Protein AF-A0A5C8MIM1-F1 (afdb_monomer_lite)

Secondary structure (DSSP, 8-state):
-HHHHHHHHHHHHTSTT-------PPPPPPHHHHHHHHHHHHHSHHHHHHHHHHHHSHHHHHHHHT-HHHHHHHHHHHHHSHHHHHHHHHHHHSHHHHHHHHHHHHHHHHHHHHHHTTSHHHHHHHHHHHTSHHHHHHHHHHHHSHHHHHHHHHHHHHHH-

Foldseek 3Di:
DPPVVVVVVVVVVVVVPPDDPDPPPDDDDDPVVVVVVVVVCCVDPNNVVVVVVVCVDPVSVVVVVPPVVVVVVVCVCCCPDPNVVVVCVVQCVPPVSVVVVCVVCVVVVVVVVVVLCVPPVSVVVVVVVCPDPVNVVVVVVVCVDPVNVVVVVVVVVVVVD

Structure (mmCIF, N/CA/C/O backbone):
data_AF-A0A5C8MIM1-F1
#
_entry.id   AF-A0A5C8MIM1-F1
#
loop_
_atom_site.group_PDB
_atom_site.id
_atom_site.type_symbol
_atom_site.label_atom_id
_atom_site.label_alt_id
_atom_site.label_comp_id
_atom_site.label_asym_id
_atom_site.label_entity_id
_atom_site.label_seq_id
_atom_site.pdbx_PDB_ins_code
_atom_site.Cartn_x
_atom_site.Cartn_y
_atom_site.Cartn_z
_atom_site.occupancy
_atom_site.B_iso_or_equiv
_atom_site.auth_seq_id
_atom_site.auth_comp_id
_atom_site.auth_asym_id
_atom_site.auth_atom_id
_atom_site.pdbx_PDB_model_num
ATOM 1 N N . MET A 1 1 ? 52.886 37.876 -107.883 1.00 52.50 1 MET A N 1
ATOM 2 C CA . MET A 1 1 ? 51.860 37.083 -107.160 1.00 52.50 1 MET A CA 1
ATOM 3 C C . MET A 1 1 ? 52.418 35.912 -106.320 1.00 52.50 1 MET A C 1
ATOM 5 O O . MET A 1 1 ? 51.636 35.094 -105.870 1.00 52.50 1 MET A O 1
ATOM 9 N N . LYS A 1 2 ? 53.732 35.824 -106.021 1.00 56.72 2 LYS A N 1
ATOM 10 C CA . LYS A 1 2 ? 54.312 34.703 -105.235 1.00 56.72 2 LYS A CA 1
ATOM 11 C C . LYS A 1 2 ? 54.454 34.949 -103.718 1.00 56.72 2 LYS A C 1
ATOM 13 O O . LYS A 1 2 ? 54.601 33.994 -102.973 1.00 56.72 2 LYS A O 1
ATOM 18 N N . LYS A 1 3 ? 54.373 36.201 -103.239 1.00 57.22 3 LYS A N 1
ATOM 19 C CA . LYS A 1 3 ? 54.540 36.540 -101.805 1.00 57.22 3 LYS A CA 1
ATOM 20 C C . LYS A 1 3 ? 53.241 36.465 -100.981 1.00 57.22 3 LYS A C 1
ATOM 22 O O . LYS A 1 3 ? 53.300 36.212 -99.789 1.00 57.22 3 LYS A O 1
ATOM 27 N N . SER A 1 4 ? 52.077 36.622 -101.618 1.00 59.25 4 SER A N 1
ATOM 28 C CA . SER A 1 4 ? 50.765 36.543 -100.949 1.00 59.25 4 SER A CA 1
ATOM 29 C C . SER A 1 4 ? 50.282 35.094 -100.763 1.00 59.25 4 SER A C 1
ATOM 31 O O . SER A 1 4 ? 49.694 34.775 -99.736 1.00 59.25 4 SER A O 1
ATOM 33 N N . ALA A 1 5 ? 50.644 34.187 -101.680 1.00 61.12 5 ALA A N 1
ATOM 34 C CA . ALA A 1 5 ? 50.374 32.753 -101.538 1.00 61.12 5 ALA A CA 1
ATOM 35 C C . ALA A 1 5 ? 51.181 32.101 -100.396 1.00 61.12 5 ALA A C 1
ATOM 37 O O . ALA A 1 5 ? 50.678 31.208 -99.724 1.00 61.12 5 ALA A O 1
ATOM 38 N N . LEU A 1 6 ? 52.404 32.583 -100.130 1.00 60.50 6 LEU A N 1
ATOM 39 C CA . LEU A 1 6 ? 53.249 32.080 -99.039 1.00 60.50 6 LEU A CA 1
ATOM 40 C C . LEU A 1 6 ? 52.704 32.472 -97.650 1.00 60.50 6 LEU A C 1
ATOM 42 O O . LEU A 1 6 ? 52.805 31.701 -96.702 1.00 60.50 6 LEU A O 1
ATOM 46 N N . LEU A 1 7 ? 52.085 33.654 -97.547 1.00 60.72 7 LEU A N 1
ATOM 47 C CA . LEU A 1 7 ? 51.479 34.171 -96.314 1.00 60.72 7 LEU A CA 1
ATOM 48 C C . LEU A 1 7 ? 50.172 33.438 -95.959 1.00 60.72 7 LEU A C 1
ATOM 50 O O . LEU A 1 7 ? 49.920 33.163 -94.788 1.00 60.72 7 LEU A O 1
ATOM 54 N N . LEU A 1 8 ? 49.389 33.040 -96.968 1.00 61.69 8 LEU A N 1
ATOM 55 C CA . LEU A 1 8 ? 48.196 32.203 -96.788 1.00 61.69 8 LEU A CA 1
ATOM 56 C C . LEU A 1 8 ? 48.538 30.758 -96.389 1.00 61.69 8 LEU A C 1
ATOM 58 O O . LEU A 1 8 ? 47.827 30.166 -95.581 1.00 61.69 8 LEU A O 1
ATOM 62 N N . LEU A 1 9 ? 49.651 30.206 -96.885 1.00 62.72 9 LEU A N 1
ATOM 63 C CA . LEU A 1 9 ? 50.093 28.851 -96.532 1.00 62.72 9 LEU A CA 1
ATOM 64 C C . LEU A 1 9 ? 50.660 28.772 -95.101 1.00 62.72 9 LEU A C 1
ATOM 66 O O . LEU A 1 9 ? 50.442 27.786 -94.403 1.00 62.72 9 LEU A O 1
ATOM 70 N N . PHE A 1 10 ? 51.325 29.836 -94.633 1.00 64.75 10 PHE A N 1
ATOM 71 C CA . PHE A 1 10 ? 51.826 29.937 -93.256 1.00 64.75 10 PHE A CA 1
ATOM 72 C C . PHE A 1 10 ? 50.690 30.111 -92.229 1.00 64.75 10 PHE A C 1
ATOM 74 O O . PHE A 1 10 ? 50.758 29.567 -91.129 1.00 64.75 10 PHE A O 1
ATOM 81 N N . SER A 1 11 ? 49.597 30.784 -92.613 1.00 60.38 11 SER A N 1
ATOM 82 C CA . SER A 1 11 ? 48.388 30.905 -91.784 1.00 60.38 11 SER A CA 1
ATOM 83 C C . SER A 1 11 ? 47.649 29.576 -91.595 1.00 60.38 11 SER A C 1
ATOM 85 O O . SER A 1 11 ? 46.961 29.418 -90.592 1.00 60.38 11 SER A O 1
ATOM 87 N N . TYR A 1 12 ? 47.782 28.624 -92.525 1.00 60.97 12 TYR A N 1
ATOM 88 C CA . TYR A 1 12 ? 47.143 27.307 -92.424 1.00 60.97 12 TYR A CA 1
ATOM 89 C C . TYR A 1 12 ? 47.907 26.361 -91.480 1.00 60.97 12 TYR A C 1
ATOM 91 O O . TYR A 1 12 ? 47.311 25.500 -90.838 1.00 60.97 12 TYR A O 1
ATOM 99 N N . PHE A 1 13 ? 49.222 26.560 -91.328 1.00 60.72 13 PHE A N 1
ATOM 100 C CA . PHE A 1 13 ? 50.068 25.743 -90.450 1.00 60.72 13 PHE A CA 1
ATOM 101 C C . PHE A 1 13 ? 49.899 26.085 -88.957 1.00 60.72 13 PHE A C 1
ATOM 103 O O . PHE A 1 13 ? 50.127 25.240 -88.098 1.00 60.72 13 PHE A O 1
ATOM 110 N N . LEU A 1 14 ? 49.438 27.300 -88.634 1.00 59.91 14 LEU A N 1
ATOM 111 C CA . LEU A 1 14 ? 49.204 27.749 -87.253 1.00 59.91 14 LEU A CA 1
ATOM 112 C C . LEU A 1 14 ? 47.920 27.185 -86.615 1.00 59.91 14 LEU A C 1
ATOM 114 O O . LEU A 1 14 ? 47.791 27.224 -85.395 1.00 59.91 14 LEU A O 1
ATOM 118 N N . ILE A 1 15 ? 46.994 26.630 -87.404 1.00 55.84 15 ILE A N 1
ATOM 119 C CA . ILE A 1 15 ? 45.695 26.122 -86.913 1.00 55.84 15 ILE A CA 1
ATOM 120 C C . ILE A 1 15 ? 45.765 24.628 -86.536 1.00 55.84 15 ILE A C 1
ATOM 122 O O . ILE A 1 15 ? 44.903 24.129 -85.820 1.00 55.84 15 ILE A O 1
ATOM 126 N N . LEU A 1 16 ? 46.809 23.906 -86.962 1.00 52.34 16 LEU A N 1
ATOM 127 C CA . LEU A 1 16 ? 46.961 22.463 -86.713 1.00 52.34 16 LEU A CA 1
ATOM 128 C C . LEU A 1 16 ? 47.685 22.123 -85.396 1.00 52.34 16 LEU A C 1
ATOM 130 O O . LEU A 1 16 ? 47.750 20.954 -85.028 1.00 52.34 16 LEU A O 1
ATOM 134 N N . SER A 1 17 ? 48.186 23.122 -84.660 1.00 50.75 17 SER A N 1
ATOM 135 C CA . SER A 1 17 ? 48.958 22.921 -83.419 1.00 50.75 17 SER A CA 1
ATOM 136 C C . SER A 1 17 ? 48.177 23.205 -82.129 1.00 50.75 17 SER A C 1
ATOM 138 O O . SER A 1 17 ? 48.774 23.236 -81.055 1.00 50.75 17 SER A O 1
ATOM 140 N N . SER A 1 18 ? 46.854 23.398 -82.188 1.00 40.44 18 SER A N 1
ATOM 141 C CA . SER A 1 18 ? 46.017 23.497 -80.983 1.00 40.44 18 SER A CA 1
ATOM 142 C C . SER A 1 18 ? 45.387 22.142 -80.656 1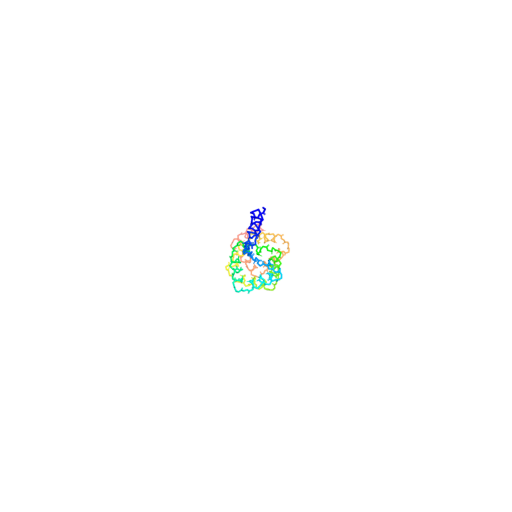.00 40.44 18 SER A C 1
ATOM 144 O O . SER A 1 18 ? 44.198 21.916 -80.846 1.00 40.44 18 SER A O 1
ATOM 146 N N . CYS A 1 19 ? 46.215 21.214 -80.177 1.00 49.84 19 CYS A N 1
ATOM 147 C CA . CYS A 1 19 ? 45.750 20.053 -79.430 1.00 49.84 19 CYS A CA 1
ATOM 148 C C . CYS A 1 19 ? 46.103 20.305 -77.961 1.00 49.84 19 CYS A C 1
ATOM 150 O O . CYS A 1 19 ? 47.191 19.965 -77.502 1.00 49.84 19 CYS A O 1
ATOM 152 N N . ALA A 1 20 ? 45.209 20.976 -77.235 1.00 51.28 20 ALA A N 1
ATOM 153 C CA . ALA A 1 20 ? 45.244 20.931 -75.778 1.00 51.28 20 ALA A CA 1
ATOM 154 C C . ALA A 1 20 ? 44.927 19.486 -75.343 1.00 51.28 20 ALA A C 1
ATOM 156 O O . ALA A 1 20 ? 44.054 18.867 -75.960 1.00 51.28 20 ALA A O 1
ATOM 157 N N . PRO A 1 21 ? 45.579 18.920 -74.313 1.00 47.22 21 PRO A N 1
ATOM 158 C CA . PRO A 1 21 ? 45.086 17.697 -73.701 1.00 47.22 21 PRO A CA 1
ATOM 159 C C . PRO A 1 21 ? 43.691 17.998 -73.145 1.00 47.22 21 PRO A C 1
ATOM 161 O O . PRO A 1 21 ? 43.552 18.739 -72.174 1.00 47.22 21 PRO A O 1
ATOM 164 N N . GLN A 1 22 ? 42.646 17.470 -73.783 1.00 43.84 22 GLN A N 1
ATOM 165 C CA . GLN A 1 22 ? 41.373 17.310 -73.100 1.00 43.84 22 GLN A CA 1
ATOM 166 C C . GLN A 1 22 ? 41.624 16.294 -71.993 1.00 43.84 22 GLN A C 1
ATOM 168 O O . GLN A 1 22 ? 41.862 15.118 -72.272 1.00 43.84 22 GLN A O 1
ATOM 173 N N . GLU A 1 23 ? 41.592 16.748 -70.742 1.00 43.28 23 GLU A N 1
ATOM 174 C CA . GLU A 1 23 ? 41.311 15.850 -69.635 1.00 43.28 23 GLU A CA 1
ATOM 175 C C . GLU A 1 23 ? 39.981 15.170 -69.957 1.00 43.28 23 GLU A C 1
ATOM 177 O O . GLU A 1 23 ? 38.914 15.786 -69.963 1.00 43.28 23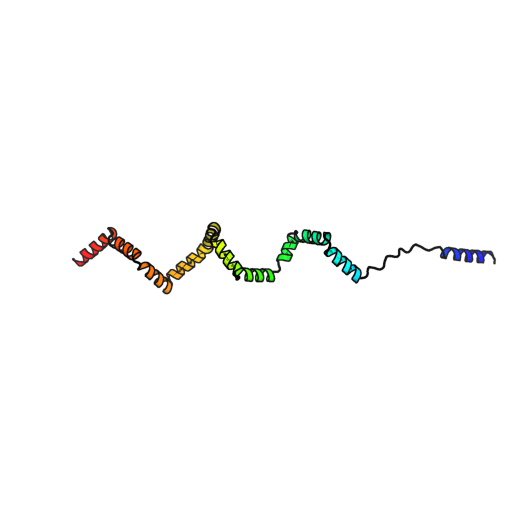 GLU A O 1
ATOM 182 N N . ILE A 1 24 ? 40.067 13.893 -70.320 1.00 45.22 24 ILE A N 1
ATOM 183 C CA . ILE A 1 24 ? 38.917 13.008 -70.375 1.00 45.22 24 ILE A CA 1
ATOM 184 C C . ILE A 1 24 ? 38.504 12.838 -68.917 1.00 45.22 24 ILE A C 1
ATOM 186 O O . ILE A 1 24 ? 38.990 11.946 -68.223 1.00 45.22 24 ILE A O 1
ATOM 190 N N . SER A 1 25 ? 37.644 13.733 -68.432 1.00 45.38 25 SER A N 1
ATOM 191 C CA . SER A 1 25 ? 36.874 13.475 -67.224 1.00 45.38 25 SER A CA 1
ATOM 192 C C . SER A 1 25 ? 36.172 12.133 -67.436 1.00 45.38 25 SER A C 1
ATOM 194 O O . SER A 1 25 ? 35.459 11.988 -68.437 1.00 45.38 25 SER A O 1
ATOM 196 N N . PRO A 1 26 ? 36.385 11.134 -66.560 1.00 58.69 26 PRO A N 1
ATOM 197 C CA . PRO A 1 26 ? 35.659 9.880 -66.652 1.00 58.69 26 PRO A CA 1
ATOM 198 C C . PRO A 1 26 ? 34.156 10.182 -66.704 1.00 58.69 26 PRO A C 1
ATOM 200 O O . PRO A 1 26 ? 33.711 11.104 -66.008 1.00 58.69 26 PRO A O 1
ATOM 203 N N . PRO A 1 27 ? 33.365 9.453 -67.515 1.00 59.47 27 PRO A N 1
ATOM 204 C CA . PRO A 1 27 ? 31.915 9.580 -67.462 1.00 59.47 27 PRO A CA 1
ATOM 205 C C . PRO A 1 27 ? 31.472 9.429 -65.999 1.00 59.47 27 PRO A C 1
ATOM 207 O O . PRO A 1 27 ? 32.040 8.586 -65.292 1.00 59.47 27 PRO A O 1
ATOM 210 N N . PRO A 1 28 ? 30.524 10.256 -65.515 1.00 60.75 28 PRO A N 1
ATOM 211 C CA . PRO A 1 28 ? 30.047 10.136 -64.148 1.00 60.75 28 PRO A CA 1
ATOM 212 C C . PRO A 1 28 ? 29.640 8.678 -63.908 1.00 60.75 28 PRO A C 1
ATOM 214 O O . PRO A 1 28 ? 29.047 8.068 -64.804 1.00 60.75 28 PRO A O 1
ATOM 217 N N . PRO A 1 29 ? 30.030 8.097 -62.762 1.00 65.12 29 PRO A N 1
ATOM 218 C CA . PRO A 1 29 ? 29.855 6.676 -62.520 1.00 65.12 29 PRO A CA 1
ATOM 219 C C . PRO A 1 29 ? 28.397 6.270 -62.741 1.00 65.12 29 PRO A C 1
ATOM 221 O O . PRO A 1 29 ? 27.474 7.001 -62.376 1.00 65.12 29 PRO A O 1
ATOM 224 N N . ASP A 1 30 ? 28.214 5.104 -63.364 1.00 77.38 30 ASP A N 1
ATOM 225 C CA . ASP A 1 30 ? 26.905 4.493 -63.564 1.00 77.38 30 ASP A CA 1
ATOM 226 C C . ASP A 1 30 ? 26.197 4.391 -62.206 1.00 77.38 30 ASP A C 1
ATOM 228 O O . ASP A 1 30 ? 26.784 3.936 -61.217 1.00 77.38 30 ASP A O 1
ATOM 232 N N . TYR A 1 31 ? 24.948 4.845 -62.144 1.00 77.44 31 TYR A N 1
ATOM 233 C CA . TYR A 1 31 ? 24.172 4.942 -60.909 1.00 77.44 31 TYR A CA 1
ATOM 234 C C . TYR A 1 31 ? 24.136 3.605 -60.153 1.00 77.44 31 TYR A C 1
ATOM 236 O O . TYR A 1 31 ? 24.23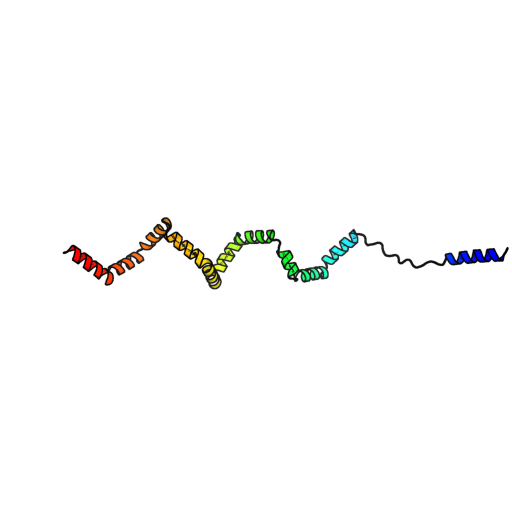4 3.577 -58.923 1.00 77.44 31 TYR A O 1
ATOM 244 N N . ASP A 1 32 ? 24.087 2.488 -60.882 1.00 79.38 32 ASP A N 1
ATOM 245 C CA . ASP A 1 32 ? 24.113 1.143 -60.303 1.00 79.38 32 ASP A CA 1
ATOM 246 C C . ASP A 1 32 ? 25.470 0.778 -59.683 1.00 79.38 32 ASP A C 1
ATOM 248 O O . ASP A 1 32 ? 25.524 0.081 -58.663 1.00 79.38 32 ASP A O 1
ATOM 252 N N . GLN A 1 33 ? 26.572 1.277 -60.246 1.00 81.38 33 GLN A N 1
ATOM 253 C CA . GLN A 1 33 ? 27.909 1.111 -59.676 1.00 81.38 33 GLN A CA 1
ATOM 254 C C . GLN A 1 33 ? 28.089 1.984 -58.433 1.00 81.38 33 GLN A C 1
ATOM 256 O O . GLN A 1 33 ? 28.582 1.494 -57.417 1.00 81.38 33 GLN A O 1
ATOM 261 N N . THR A 1 34 ? 27.616 3.234 -58.458 1.00 83.19 34 THR A N 1
ATOM 262 C CA . THR A 1 34 ? 27.622 4.108 -57.275 1.00 83.19 34 THR A CA 1
ATOM 263 C C . THR A 1 34 ? 26.760 3.531 -56.155 1.00 83.19 34 THR A C 1
ATOM 265 O O . THR A 1 34 ? 27.188 3.508 -55.004 1.00 83.19 34 THR A O 1
ATOM 268 N N . LYS A 1 35 ? 25.580 2.982 -56.468 1.00 86.25 35 LYS A N 1
ATOM 269 C CA . LYS A 1 35 ? 24.710 2.328 -55.482 1.00 86.25 35 LYS A CA 1
ATOM 270 C C . LYS A 1 35 ? 25.387 1.125 -54.827 1.00 86.25 35 LYS A C 1
ATOM 272 O O . LYS A 1 35 ? 25.342 1.004 -53.604 1.00 86.25 35 LYS A O 1
ATOM 277 N N . LYS A 1 36 ? 26.017 0.246 -55.614 1.00 85.44 36 LYS A N 1
ATOM 278 C CA . LYS A 1 36 ? 26.768 -0.903 -55.078 1.00 85.44 36 LYS A CA 1
ATOM 279 C C . LYS A 1 36 ? 27.922 -0.448 -54.194 1.00 85.44 36 LYS A C 1
ATOM 281 O O . LYS A 1 36 ? 28.030 -0.919 -53.069 1.00 85.44 36 LYS A O 1
ATOM 286 N N . MET A 1 37 ? 28.690 0.536 -54.654 1.00 85.88 37 MET A N 1
ATOM 287 C CA . MET A 1 37 ? 29.790 1.116 -53.888 1.00 85.88 37 MET A CA 1
ATOM 288 C C . MET A 1 37 ? 29.315 1.677 -52.541 1.00 85.88 37 MET A C 1
ATOM 290 O O . MET A 1 37 ? 29.916 1.379 -51.516 1.00 85.88 37 MET A O 1
ATOM 294 N N . VAL A 1 38 ? 28.208 2.427 -52.509 1.00 85.56 38 VAL A N 1
ATOM 295 C CA . VAL A 1 38 ? 27.644 2.967 -51.259 1.00 85.56 38 VAL A CA 1
ATOM 296 C C . VAL A 1 38 ? 27.174 1.849 -50.325 1.00 85.56 38 VAL A C 1
ATOM 298 O O . VAL A 1 38 ? 27.454 1.893 -49.131 1.00 85.56 38 VAL A O 1
ATOM 301 N N . VAL A 1 39 ? 26.492 0.824 -50.844 1.00 87.06 39 VAL A N 1
ATOM 302 C CA . VAL A 1 39 ? 26.051 -0.325 -50.032 1.00 87.06 39 VAL A CA 1
ATOM 303 C C . VAL A 1 39 ? 27.240 -1.095 -49.460 1.00 87.06 39 VAL A C 1
ATOM 305 O O . VAL A 1 39 ? 27.186 -1.526 -48.309 1.00 87.06 39 VAL A O 1
ATOM 308 N N . ASP A 1 40 ? 28.306 -1.255 -50.238 1.00 90.25 40 ASP A N 1
ATOM 309 C CA . ASP A 1 40 ? 29.510 -1.951 -49.798 1.00 90.25 40 ASP A CA 1
ATOM 310 C C . ASP A 1 40 ? 30.261 -1.130 -48.742 1.00 90.25 40 ASP A C 1
ATOM 312 O O . ASP A 1 40 ? 30.629 -1.695 -47.714 1.00 90.25 40 ASP A O 1
ATOM 316 N N . ILE A 1 41 ? 30.364 0.199 -48.905 1.00 86.94 41 ILE A N 1
ATOM 317 C CA . ILE A 1 41 ? 30.904 1.129 -47.892 1.00 86.94 41 ILE A CA 1
ATOM 318 C C . ILE A 1 41 ? 30.113 1.046 -46.581 1.00 86.94 41 ILE A C 1
ATOM 320 O O . ILE A 1 41 ? 30.708 0.995 -45.512 1.00 86.94 41 ILE A O 1
ATOM 324 N N . LEU A 1 42 ? 28.779 0.981 -46.627 1.00 85.81 42 LEU A N 1
ATOM 325 C CA . LEU A 1 42 ? 27.966 0.842 -45.409 1.00 85.81 42 LEU A CA 1
ATOM 326 C C . LEU A 1 42 ? 28.171 -0.509 -44.706 1.00 85.81 42 LEU A C 1
ATOM 328 O O . LEU A 1 42 ? 27.969 -0.616 -43.496 1.00 85.81 42 LEU A O 1
ATOM 332 N N . LYS A 1 43 ? 28.558 -1.551 -45.449 1.00 89.00 43 LYS A N 1
ATOM 333 C CA . LYS A 1 43 ? 28.812 -2.894 -44.910 1.00 89.00 43 LYS A CA 1
ATOM 334 C C . LYS A 1 43 ? 30.234 -3.084 -44.388 1.00 89.00 43 LYS A C 1
ATOM 336 O O . LYS A 1 43 ? 30.442 -4.048 -43.642 1.00 89.00 43 LYS A O 1
ATOM 341 N N . THR A 1 44 ? 31.185 -2.226 -44.765 1.00 93.50 44 THR A N 1
ATOM 342 C CA . THR A 1 44 ? 32.553 -2.297 -44.242 1.00 93.50 44 THR A CA 1
ATOM 343 C C . THR A 1 44 ? 32.577 -2.033 -42.740 1.00 93.50 44 THR A C 1
ATOM 345 O O . THR A 1 44 ? 31.651 -1.458 -42.159 1.00 93.50 44 THR A O 1
ATOM 348 N N . ASP A 1 45 ? 33.657 -2.459 -42.093 1.00 89.06 45 ASP A N 1
ATOM 349 C CA . ASP A 1 45 ? 33.845 -2.232 -40.661 1.00 89.06 45 ASP A CA 1
ATOM 350 C C . ASP A 1 45 ? 33.946 -0.736 -40.335 1.00 89.06 45 ASP A C 1
ATOM 352 O O . ASP A 1 45 ? 33.460 -0.298 -39.296 1.00 89.06 45 ASP A O 1
ATOM 356 N N . GLU A 1 46 ? 34.486 0.062 -41.258 1.00 85.69 46 GLU A N 1
ATOM 357 C CA . GLU A 1 46 ? 34.521 1.524 -41.164 1.00 85.69 46 GLU A CA 1
ATOM 358 C C . GLU A 1 46 ? 33.115 2.130 -41.239 1.00 85.69 46 GLU A C 1
ATOM 360 O O . GLU A 1 46 ? 32.772 2.963 -40.402 1.00 85.69 46 GLU A O 1
ATOM 365 N N . GLY A 1 47 ? 32.269 1.671 -42.171 1.00 85.62 47 GLY A N 1
ATOM 366 C CA . GLY A 1 47 ? 30.876 2.113 -42.277 1.00 85.62 47 GLY A CA 1
ATOM 367 C C . GLY A 1 47 ? 30.054 1.768 -41.035 1.00 85.62 47 GLY A C 1
ATOM 368 O O . GLY A 1 47 ? 29.355 2.623 -40.490 1.00 85.62 47 GLY A O 1
ATOM 369 N N . LYS A 1 48 ? 30.197 0.542 -40.518 1.00 89.38 48 LYS A N 1
ATOM 370 C CA . LYS A 1 48 ? 29.556 0.124 -39.259 1.00 89.38 48 LYS A CA 1
ATOM 371 C C . LYS A 1 48 ? 30.047 0.940 -38.068 1.00 89.38 48 LYS A C 1
ATOM 373 O O . LYS A 1 48 ? 29.234 1.343 -37.240 1.00 89.38 48 LYS A O 1
ATOM 378 N N . LYS A 1 49 ? 31.354 1.203 -37.984 1.00 88.19 49 LYS A N 1
ATOM 379 C CA . LYS A 1 49 ? 31.952 1.993 -36.904 1.00 88.19 49 LYS A CA 1
ATOM 380 C C . LYS A 1 49 ? 31.489 3.449 -36.949 1.00 88.19 49 LYS A C 1
ATOM 382 O O . LYS A 1 49 ? 31.112 3.981 -35.913 1.00 88.19 49 LYS A O 1
ATOM 387 N N . ALA A 1 50 ? 31.423 4.055 -38.133 1.00 84.94 50 ALA A N 1
ATOM 388 C CA . ALA A 1 50 ? 30.899 5.407 -38.311 1.00 84.94 50 ALA A CA 1
ATOM 389 C C . ALA A 1 50 ? 29.420 5.506 -37.897 1.00 84.94 50 ALA A C 1
ATOM 391 O O . ALA A 1 50 ? 29.037 6.431 -37.184 1.00 84.94 50 ALA A O 1
ATOM 392 N N . ILE A 1 51 ? 28.590 4.521 -38.267 1.00 83.94 51 ILE A N 1
ATOM 393 C CA . ILE A 1 51 ? 27.197 4.447 -37.799 1.00 83.94 51 ILE A CA 1
ATOM 394 C C . ILE A 1 51 ? 27.150 4.286 -36.278 1.00 83.94 51 ILE A C 1
ATOM 396 O O . ILE A 1 51 ? 26.364 4.962 -35.622 1.00 83.94 51 ILE A O 1
ATOM 400 N N . GLN A 1 52 ? 27.994 3.430 -35.701 1.00 81.31 52 GLN A N 1
ATOM 401 C CA . GLN A 1 52 ? 28.052 3.225 -34.257 1.00 81.31 52 GLN A CA 1
ATOM 402 C C . GLN A 1 52 ? 28.450 4.507 -33.513 1.00 81.31 52 GLN A C 1
ATOM 404 O O . GLN A 1 52 ? 27.825 4.835 -32.509 1.00 81.31 52 GLN A O 1
ATOM 409 N N . GLU A 1 53 ? 29.425 5.264 -34.017 1.00 83.38 53 GLU A N 1
ATOM 410 C CA . GLU A 1 53 ? 29.826 6.567 -33.473 1.00 83.38 53 GLU A CA 1
ATOM 411 C C . GLU A 1 53 ? 28.674 7.579 -33.547 1.00 83.38 53 GLU A C 1
ATOM 413 O O . GLU A 1 53 ? 28.358 8.235 -32.555 1.00 83.38 53 GLU A O 1
ATOM 418 N N . ILE A 1 54 ? 27.948 7.630 -34.665 1.00 82.31 54 ILE A N 1
ATOM 419 C CA . ILE A 1 54 ? 26.759 8.483 -34.811 1.00 82.31 54 ILE A CA 1
ATOM 420 C C . ILE A 1 54 ? 25.633 8.038 -33.860 1.00 82.31 54 ILE A C 1
ATOM 422 O O . ILE A 1 54 ? 24.975 8.874 -33.250 1.00 82.31 54 ILE A O 1
ATOM 426 N N . MET A 1 55 ? 25.438 6.732 -33.657 1.00 74.38 55 MET A N 1
ATOM 427 C CA . MET A 1 55 ? 24.479 6.193 -32.685 1.00 74.38 55 MET A CA 1
ATOM 428 C C . MET A 1 55 ? 24.887 6.450 -31.230 1.00 74.38 55 MET A C 1
ATOM 430 O O . MET A 1 55 ? 24.051 6.316 -30.338 1.00 74.38 55 MET A O 1
ATOM 434 N N . THR A 1 56 ? 26.148 6.800 -30.954 1.00 80.31 56 THR A N 1
ATOM 435 C CA . THR A 1 56 ? 26.551 7.244 -29.612 1.00 80.31 56 THR A CA 1
ATOM 436 C C . THR A 1 56 ? 26.189 8.698 -29.326 1.00 80.31 56 THR A C 1
ATOM 438 O O . THR A 1 56 ? 26.114 9.052 -28.148 1.00 80.31 56 THR A O 1
ATOM 441 N N . ASP A 1 57 ? 25.887 9.498 -30.354 1.00 83.94 57 ASP A N 1
ATOM 442 C CA . ASP A 1 57 ? 25.428 10.879 -30.208 1.00 83.94 57 ASP A CA 1
ATOM 443 C C . ASP A 1 57 ? 24.036 10.926 -29.556 1.00 83.94 57 ASP A C 1
ATOM 445 O O . ASP A 1 57 ? 23.073 10.304 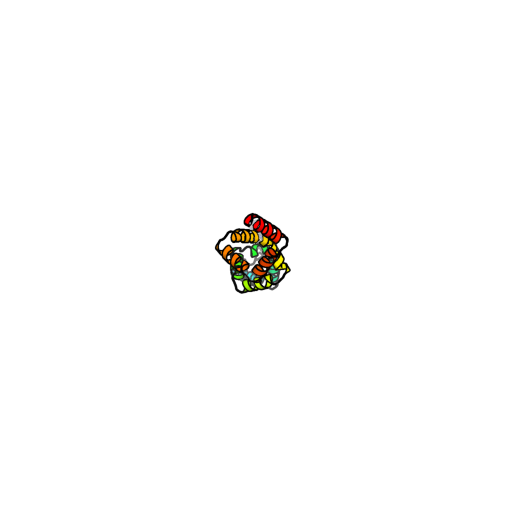-30.013 1.00 83.94 57 ASP A O 1
ATOM 449 N N . GLU A 1 58 ? 23.922 11.686 -28.467 1.00 73.62 58 GLU A N 1
ATOM 450 C CA . GLU A 1 58 ? 22.691 11.814 -27.684 1.00 73.62 58 GLU A CA 1
ATOM 451 C C . GLU A 1 58 ? 21.513 12.375 -28.494 1.00 73.62 58 GLU A C 1
ATOM 453 O O . GLU A 1 58 ? 20.377 11.951 -28.283 1.00 73.62 58 GLU A O 1
ATOM 458 N N . LYS A 1 59 ? 21.750 13.273 -29.460 1.00 74.06 59 LYS A N 1
ATOM 459 C CA . LYS A 1 59 ? 20.680 13.818 -30.314 1.00 74.06 59 LYS A CA 1
ATOM 460 C C . LYS A 1 59 ? 20.135 12.759 -31.264 1.00 74.06 59 LYS A C 1
ATOM 462 O O . LYS A 1 59 ? 18.927 12.705 -31.492 1.00 74.06 59 LYS A O 1
ATOM 467 N N . VAL A 1 60 ? 21.010 11.903 -31.787 1.00 74.00 60 VAL A N 1
ATOM 468 C CA . VAL A 1 60 ? 20.622 10.810 -32.686 1.00 74.00 60 VAL A CA 1
ATOM 469 C C . VAL A 1 60 ? 19.898 9.711 -31.911 1.00 74.00 60 VAL A C 1
ATOM 471 O O . VAL A 1 60 ? 18.844 9.255 -32.354 1.00 74.00 60 VAL A O 1
ATOM 474 N N . LYS A 1 61 ? 20.387 9.338 -30.719 1.00 68.19 61 LYS A N 1
ATOM 475 C CA . LYS A 1 61 ? 19.677 8.404 -29.825 1.00 68.19 61 LYS A CA 1
ATOM 476 C C . LYS A 1 61 ? 18.287 8.908 -29.478 1.00 68.19 61 LYS A C 1
ATOM 478 O O . LYS A 1 61 ? 17.334 8.142 -29.553 1.00 68.19 61 LYS A O 1
ATOM 483 N N . GLN A 1 62 ? 18.164 10.186 -29.123 1.00 66.44 62 GLN A N 1
ATOM 484 C CA . GLN A 1 62 ? 16.870 10.786 -28.823 1.00 66.44 62 GLN A CA 1
ATOM 485 C C . GLN A 1 62 ? 15.936 10.698 -30.030 1.00 66.44 62 GLN A C 1
ATOM 487 O O . GLN A 1 62 ? 14.815 10.243 -29.873 1.00 66.44 62 GLN A O 1
ATOM 492 N N . GLN A 1 63 ? 16.380 11.037 -31.241 1.00 66.75 63 GLN A N 1
ATOM 493 C CA . GLN A 1 63 ? 15.524 10.939 -32.430 1.00 66.75 63 GLN A CA 1
ATOM 494 C C . GLN A 1 63 ? 15.124 9.497 -32.783 1.00 66.75 63 GLN A C 1
ATOM 496 O O . GLN A 1 63 ? 13.990 9.281 -33.202 1.00 66.75 63 GLN A O 1
ATOM 501 N N . LEU A 1 64 ? 16.005 8.514 -32.569 1.00 65.44 64 LEU A N 1
ATOM 502 C CA . LEU A 1 64 ? 15.734 7.098 -32.849 1.00 65.44 64 LEU A CA 1
ATOM 503 C C . LEU A 1 64 ? 14.815 6.443 -31.799 1.00 65.44 64 LEU A C 1
ATOM 505 O O . LEU A 1 64 ? 13.974 5.617 -32.137 1.00 65.44 64 LEU A O 1
ATOM 509 N N . VAL A 1 65 ? 14.951 6.819 -30.522 1.00 65.75 65 VAL A N 1
ATOM 510 C CA . VAL A 1 65 ? 14.125 6.312 -29.406 1.00 65.75 65 VAL A CA 1
ATOM 511 C C . VAL A 1 65 ? 12.715 6.928 -29.408 1.00 65.75 65 VAL A C 1
ATOM 513 O O . VAL A 1 65 ? 11.816 6.433 -28.734 1.00 65.75 65 VAL A O 1
ATOM 516 N N . MET A 1 66 ? 12.481 7.981 -30.194 1.00 59.78 66 MET A N 1
ATOM 517 C CA . MET A 1 66 ? 11.215 8.722 -30.233 1.00 59.78 66 MET A CA 1
ATOM 518 C C . MET A 1 66 ? 10.162 8.146 -31.192 1.00 59.78 66 MET A C 1
ATOM 520 O O . MET A 1 66 ? 9.161 8.818 -31.456 1.00 59.78 66 MET A O 1
ATOM 524 N N . GLU A 1 67 ? 10.299 6.900 -31.661 1.00 63.91 67 GLU A N 1
ATOM 525 C CA . GLU A 1 67 ? 9.142 6.168 -32.197 1.00 63.91 67 GLU A CA 1
ATOM 526 C C . GLU A 1 67 ? 8.191 5.789 -31.051 1.00 63.91 67 GLU A C 1
ATOM 528 O O . GLU A 1 67 ? 8.169 4.666 -30.544 1.00 63.91 67 GLU A O 1
ATOM 533 N N . GLN A 1 68 ? 7.391 6.770 -30.623 1.00 62.81 68 GLN A N 1
ATOM 534 C CA . GLN A 1 68 ? 6.476 6.663 -29.485 1.00 62.81 68 GLN A CA 1
ATOM 535 C C . GLN A 1 68 ? 5.520 5.471 -29.599 1.00 62.81 68 GLN A C 1
ATOM 537 O O . GLN A 1 68 ? 5.166 4.894 -28.576 1.00 62.81 68 GLN A O 1
ATOM 542 N N . THR A 1 69 ? 5.124 5.084 -30.814 1.00 71.56 69 THR A N 1
ATOM 543 C CA . THR A 1 69 ? 4.230 3.943 -31.040 1.00 71.56 69 THR A CA 1
ATOM 544 C C . THR A 1 69 ? 4.910 2.624 -30.686 1.00 71.56 69 THR A C 1
ATOM 546 O O . THR A 1 69 ? 4.379 1.879 -29.870 1.00 71.56 69 THR A O 1
ATOM 549 N N . VAL A 1 70 ? 6.120 2.371 -31.197 1.00 78.56 70 VAL A N 1
ATOM 550 C CA . VAL A 1 70 ? 6.865 1.132 -30.916 1.00 78.56 70 VAL A CA 1
ATOM 551 C C . VAL A 1 70 ? 7.265 1.061 -29.443 1.00 78.56 70 VAL A C 1
ATOM 553 O O . VAL A 1 70 ? 7.147 0.005 -28.821 1.00 78.56 70 VAL A O 1
ATOM 556 N N . VAL A 1 71 ? 7.679 2.185 -28.847 1.00 78.62 71 VAL A N 1
ATOM 557 C CA . VAL A 1 71 ? 7.990 2.251 -27.410 1.00 78.62 71 VAL A CA 1
ATOM 558 C C . VAL A 1 71 ? 6.746 1.966 -26.572 1.00 78.62 71 VAL A C 1
ATOM 560 O O . VAL A 1 71 ? 6.812 1.155 -25.651 1.00 78.62 71 VAL A O 1
ATOM 563 N N . LYS A 1 72 ? 5.603 2.580 -26.893 1.00 77.69 72 LYS A N 1
ATOM 564 C CA . LYS A 1 72 ? 4.345 2.357 -26.174 1.00 77.69 72 LYS A CA 1
ATOM 565 C C . LYS A 1 72 ? 3.865 0.913 -26.303 1.00 77.69 72 LYS A C 1
ATOM 567 O O . LYS A 1 72 ? 3.583 0.298 -25.282 1.00 77.69 72 LYS A O 1
ATOM 572 N N . GLU A 1 73 ? 3.826 0.363 -27.514 1.00 82.69 73 GLU A N 1
ATOM 573 C CA . GLU A 1 73 ? 3.417 -1.026 -27.761 1.00 82.69 73 GLU A CA 1
ATOM 574 C C . GLU A 1 73 ? 4.342 -2.015 -27.046 1.00 82.69 73 GLU A C 1
ATOM 576 O O . GLU A 1 73 ? 3.873 -2.951 -26.401 1.00 82.69 73 GLU A O 1
ATOM 581 N N . THR A 1 74 ? 5.655 -1.773 -27.077 1.00 83.62 74 THR A N 1
ATOM 582 C CA . THR A 1 74 ? 6.628 -2.607 -26.357 1.00 83.62 74 THR A CA 1
ATOM 583 C C . THR A 1 74 ? 6.430 -2.510 -24.846 1.00 83.62 74 THR A C 1
ATOM 585 O O . THR A 1 74 ? 6.475 -3.527 -24.157 1.00 83.62 74 THR A O 1
ATOM 588 N N . LEU A 1 75 ? 6.191 -1.312 -24.305 1.00 77.75 75 LEU A N 1
ATOM 589 C CA . LEU A 1 75 ? 5.913 -1.132 -22.880 1.00 77.75 75 LEU A CA 1
ATOM 590 C C . LEU A 1 75 ? 4.610 -1.821 -22.472 1.00 77.75 75 LEU A C 1
ATOM 592 O O . LEU A 1 75 ? 4.598 -2.520 -21.463 1.00 77.75 75 LEU A O 1
ATOM 596 N N . GLU A 1 76 ? 3.540 -1.681 -23.253 1.00 77.69 76 GLU A N 1
ATOM 597 C CA . GLU A 1 76 ? 2.265 -2.362 -23.008 1.00 77.69 76 GLU A CA 1
ATOM 598 C C . GLU A 1 76 ? 2.440 -3.883 -23.031 1.00 77.69 76 GLU A C 1
ATOM 600 O O . GLU A 1 76 ? 2.024 -4.561 -22.088 1.00 77.69 76 GLU A O 1
ATOM 605 N N . GLN A 1 77 ? 3.133 -4.426 -24.036 1.00 82.69 77 GLN A N 1
ATOM 606 C CA . GLN A 1 77 ? 3.436 -5.856 -24.120 1.00 82.69 77 GLN A CA 1
ATOM 607 C C . GLN A 1 77 ? 4.279 -6.332 -22.936 1.00 82.69 77 GLN A C 1
ATOM 609 O O . GLN A 1 77 ? 3.971 -7.353 -22.326 1.00 82.69 77 GLN A O 1
ATOM 614 N N . VAL A 1 78 ? 5.330 -5.599 -22.562 1.00 85.31 78 VAL A N 1
ATOM 615 C CA . VAL A 1 78 ? 6.204 -5.993 -21.451 1.00 85.31 78 VAL A CA 1
ATOM 616 C C . VAL A 1 78 ? 5.460 -5.929 -20.122 1.00 85.31 78 VAL A C 1
ATOM 618 O O . VAL A 1 78 ? 5.553 -6.883 -19.351 1.00 85.31 78 VAL A O 1
ATOM 621 N N . LEU A 1 79 ? 4.699 -4.864 -19.862 1.00 79.81 79 LEU A N 1
ATOM 622 C CA . LEU A 1 79 ? 3.976 -4.671 -18.602 1.00 79.81 79 LEU A CA 1
ATOM 623 C C . LEU A 1 79 ? 2.812 -5.652 -18.425 1.00 79.81 79 LEU A C 1
ATOM 625 O O . LEU A 1 79 ? 2.541 -6.050 -17.294 1.00 79.81 79 LEU A O 1
ATOM 629 N N . THR A 1 80 ? 2.152 -6.060 -19.512 1.00 83.50 80 THR A N 1
ATOM 630 C CA . THR A 1 80 ? 1.037 -7.027 -19.473 1.00 83.50 80 THR A CA 1
ATOM 631 C C . THR A 1 80 ? 1.481 -8.483 -19.616 1.00 83.50 80 THR A C 1
ATOM 633 O O . THR A 1 80 ? 0.718 -9.394 -19.301 1.00 83.50 80 THR A O 1
ATOM 636 N N . SER A 1 81 ? 2.717 -8.728 -20.057 1.00 91.38 81 SER A N 1
ATOM 637 C CA . SER A 1 81 ? 3.270 -10.079 -20.146 1.00 91.38 81 SER A CA 1
ATOM 638 C C . SER A 1 81 ? 3.578 -10.686 -18.775 1.00 91.38 81 SER A C 1
ATOM 640 O O . SER A 1 81 ? 3.842 -9.988 -17.793 1.00 91.38 81 SER A O 1
ATOM 642 N N . GLU A 1 82 ? 3.708 -12.014 -18.734 1.00 90.31 82 GLU A N 1
ATOM 643 C CA . GLU A 1 82 ? 4.235 -12.730 -17.564 1.00 90.31 82 GLU A CA 1
ATOM 644 C C . GLU A 1 82 ? 5.595 -12.199 -17.090 1.00 90.31 82 GLU A C 1
ATOM 646 O O . GLU A 1 82 ? 5.927 -12.284 -15.908 1.00 90.31 82 GLU A O 1
ATOM 651 N N . LYS A 1 83 ? 6.411 -11.660 -18.005 1.00 86.56 83 LYS A N 1
ATOM 652 C CA . LYS A 1 83 ? 7.713 -11.076 -17.669 1.00 86.56 83 LYS A CA 1
ATOM 653 C C . LYS A 1 83 ? 7.548 -9.793 -16.851 1.00 86.56 83 LYS A C 1
ATOM 655 O O . LYS A 1 83 ? 8.325 -9.584 -15.922 1.00 86.56 83 LYS A O 1
ATOM 660 N N . GLY A 1 84 ? 6.541 -8.977 -17.165 1.00 88.12 84 GLY A N 1
ATOM 661 C CA . GLY A 1 84 ? 6.162 -7.797 -16.387 1.00 88.12 84 GLY A CA 1
ATOM 662 C C . GLY A 1 84 ? 5.653 -8.169 -14.999 1.00 88.12 84 GLY A C 1
ATOM 663 O O . GLY A 1 84 ? 6.121 -7.607 -14.011 1.00 88.12 84 GLY A O 1
ATOM 664 N N . ILE A 1 85 ? 4.785 -9.182 -14.905 1.00 89.50 85 ILE A N 1
ATOM 665 C CA . ILE A 1 85 ? 4.300 -9.705 -13.616 1.00 89.50 85 ILE A CA 1
ATOM 666 C C . ILE A 1 85 ? 5.479 -10.186 -12.757 1.00 89.50 85 ILE A C 1
ATOM 668 O O . ILE A 1 85 ? 5.657 -9.709 -11.639 1.00 89.50 85 ILE A O 1
ATOM 672 N N . LYS A 1 86 ? 6.360 -11.034 -13.308 1.00 92.50 86 LYS A N 1
ATOM 673 C CA . LYS A 1 86 ? 7.567 -11.527 -12.615 1.00 92.50 86 LYS A CA 1
ATOM 674 C C . LYS A 1 86 ? 8.528 -10.406 -12.214 1.00 92.50 86 LYS A C 1
ATOM 676 O O . LYS A 1 86 ? 9.234 -10.533 -11.214 1.00 92.50 86 LYS A O 1
ATOM 681 N N . PHE A 1 87 ? 8.600 -9.326 -12.995 1.00 91.06 87 PHE A N 1
ATOM 682 C CA . PHE A 1 87 ? 9.371 -8.141 -12.626 1.00 91.06 87 PHE A CA 1
ATOM 683 C C . PHE A 1 87 ? 8.775 -7.470 -11.386 1.00 91.06 87 PHE A C 1
ATOM 685 O O . PHE A 1 87 ? 9.509 -7.249 -10.427 1.00 91.06 87 PHE A O 1
ATOM 692 N N . TRP A 1 88 ? 7.465 -7.206 -11.373 1.00 92.12 88 TRP A N 1
ATOM 693 C CA . TRP A 1 88 ? 6.789 -6.594 -10.227 1.00 92.12 88 TRP A CA 1
ATOM 694 C C . TRP A 1 88 ? 6.845 -7.470 -8.976 1.00 92.12 88 TRP A C 1
ATOM 696 O O . TRP A 1 88 ? 7.134 -6.950 -7.903 1.00 92.12 88 TRP A O 1
ATOM 706 N N . GLU A 1 89 ? 6.662 -8.786 -9.099 1.00 92.50 89 GLU A N 1
ATOM 707 C CA . GLU A 1 89 ? 6.814 -9.726 -7.981 1.00 92.50 89 GLU A CA 1
ATOM 708 C C . GLU A 1 89 ? 8.203 -9.626 -7.341 1.00 92.50 89 GLU A C 1
ATOM 710 O O . GLU A 1 89 ? 8.317 -9.494 -6.124 1.00 92.50 89 GLU A O 1
ATOM 715 N N . LYS A 1 90 ? 9.268 -9.634 -8.153 1.00 94.19 90 LYS A N 1
ATOM 716 C CA . LYS A 1 90 ? 10.646 -9.501 -7.655 1.00 94.19 90 LYS A CA 1
ATOM 717 C C . LYS A 1 90 ? 10.939 -8.109 -7.106 1.00 94.19 90 LYS A C 1
ATOM 719 O O . LYS A 1 90 ? 11.610 -7.990 -6.088 1.00 94.19 90 LYS A O 1
ATOM 724 N N . ALA A 1 91 ? 10.454 -7.062 -7.768 1.00 93.25 91 ALA A N 1
ATOM 725 C CA . ALA A 1 91 ? 10.676 -5.686 -7.342 1.00 93.25 91 ALA A CA 1
ATOM 726 C C . ALA A 1 91 ? 9.991 -5.405 -5.998 1.00 93.25 91 ALA A C 1
ATOM 728 O O . ALA A 1 91 ? 10.599 -4.816 -5.112 1.00 93.25 91 ALA A O 1
ATOM 729 N N . LEU A 1 92 ? 8.759 -5.884 -5.801 1.00 95.06 92 LEU A N 1
ATOM 730 C CA . LEU A 1 92 ? 8.019 -5.721 -4.546 1.00 95.06 92 LEU A CA 1
ATOM 731 C C . LEU A 1 92 ? 8.577 -6.566 -3.388 1.00 95.06 92 LEU A C 1
ATOM 733 O O . LEU A 1 92 ? 8.260 -6.284 -2.236 1.00 95.06 92 LEU A O 1
ATOM 737 N N . GLN A 1 93 ? 9.415 -7.570 -3.664 1.00 95.69 93 GLN A N 1
ATOM 738 C CA . GLN A 1 93 ? 10.156 -8.306 -2.633 1.00 95.69 93 GLN A CA 1
ATOM 739 C C . GLN A 1 93 ? 11.369 -7.530 -2.095 1.00 95.69 93 GLN A C 1
ATOM 741 O O . GLN A 1 93 ? 11.831 -7.842 -0.998 1.00 95.69 93 GLN A O 1
ATOM 746 N N . ASP A 1 94 ? 11.884 -6.527 -2.819 1.00 97.06 94 ASP A N 1
ATOM 747 C CA . ASP A 1 94 ? 12.929 -5.634 -2.305 1.00 97.06 94 ASP A CA 1
ATOM 748 C C . ASP A 1 94 ? 12.309 -4.622 -1.322 1.00 97.06 94 ASP A C 1
ATOM 750 O O . ASP A 1 94 ? 11.515 -3.771 -1.739 1.00 97.06 94 ASP A O 1
ATOM 754 N N . PRO A 1 95 ? 12.691 -4.637 -0.028 1.00 95.62 95 PRO A N 1
ATOM 755 C CA . PRO A 1 95 ? 12.128 -3.735 0.971 1.00 95.62 95 PRO A CA 1
ATOM 756 C C . PRO A 1 95 ? 12.287 -2.251 0.628 1.00 95.62 95 PRO A C 1
ATOM 758 O O . PRO A 1 95 ? 11.388 -1.464 0.916 1.00 95.62 95 PRO A O 1
ATOM 761 N N . LYS A 1 96 ? 13.397 -1.844 -0.007 1.00 95.31 96 LYS A N 1
ATOM 762 C CA . LYS A 1 96 ? 13.634 -0.430 -0.354 1.00 95.31 96 LYS A CA 1
ATOM 763 C C . LYS A 1 96 ? 12.718 0.034 -1.476 1.00 95.31 96 LYS A C 1
ATOM 765 O O . LYS A 1 96 ? 12.220 1.166 -1.452 1.00 95.31 96 LYS A O 1
ATOM 770 N N . PHE A 1 97 ? 12.499 -0.839 -2.455 1.00 95.75 97 PHE A N 1
ATOM 771 C CA . PHE A 1 97 ? 11.565 -0.578 -3.538 1.00 95.75 97 PHE A CA 1
ATOM 772 C C . PHE A 1 97 ? 10.129 -0.572 -3.010 1.00 95.75 97 PHE A C 1
ATOM 774 O O . PHE A 1 97 ? 9.405 0.396 -3.238 1.00 95.75 97 PHE A O 1
ATOM 781 N N . ALA A 1 98 ? 9.743 -1.591 -2.237 1.00 95.94 98 ALA A N 1
ATOM 782 C CA . ALA A 1 98 ? 8.419 -1.707 -1.638 1.00 95.94 98 ALA A CA 1
ATOM 783 C C . ALA A 1 98 ? 8.084 -0.518 -0.727 1.00 95.94 98 ALA A C 1
ATOM 785 O O . ALA A 1 98 ? 6.977 0.008 -0.796 1.00 95.94 98 ALA A O 1
ATOM 786 N N . GLU A 1 99 ? 9.035 -0.038 0.079 1.00 96.12 99 GLU A N 1
ATOM 787 C CA . GLU A 1 99 ? 8.844 1.142 0.925 1.00 96.12 99 GLU A CA 1
ATOM 788 C C . GLU A 1 99 ? 8.608 2.401 0.084 1.00 96.12 99 GLU A C 1
ATOM 790 O O . GLU A 1 99 ? 7.664 3.154 0.329 1.00 96.12 99 GLU A O 1
ATOM 795 N N . SER A 1 100 ? 9.452 2.627 -0.923 1.00 96.06 100 SER A N 1
ATOM 796 C CA . SER A 1 100 ? 9.336 3.771 -1.835 1.00 96.06 100 SER A CA 1
ATOM 797 C C . SER A 1 100 ? 8.004 3.749 -2.594 1.00 96.06 100 SER A C 1
ATOM 799 O O . SER A 1 100 ? 7.331 4.776 -2.710 1.00 96.06 100 SER A O 1
ATOM 801 N N . PHE A 1 101 ? 7.588 2.568 -3.053 1.00 95.25 101 PHE A N 1
ATOM 802 C CA . PHE A 1 101 ? 6.317 2.343 -3.734 1.00 95.25 101 PHE A CA 1
ATOM 803 C C . PHE A 1 101 ? 5.112 2.523 -2.795 1.00 95.25 101 PHE A C 1
ATOM 805 O O . PHE A 1 101 ? 4.155 3.218 -3.125 1.00 95.25 101 PHE A O 1
ATOM 812 N N . ALA A 1 102 ? 5.164 1.988 -1.576 1.00 95.69 102 ALA A N 1
ATOM 813 C CA . ALA A 1 102 ? 4.112 2.191 -0.581 1.00 95.69 102 ALA A CA 1
ATOM 814 C C . ALA A 1 102 ? 3.983 3.670 -0.179 1.00 95.69 102 ALA A C 1
ATOM 816 O O . ALA A 1 102 ? 2.873 4.180 -0.017 1.00 95.69 102 ALA A O 1
ATOM 817 N N . LYS A 1 103 ? 5.108 4.389 -0.062 1.00 96.56 103 LYS A N 1
ATOM 818 C CA . LYS A 1 103 ? 5.129 5.834 0.210 1.00 96.56 103 LYS A CA 1
ATOM 819 C C . LYS A 1 103 ? 4.451 6.634 -0.898 1.00 96.56 103 LYS A C 1
ATOM 821 O O . LYS A 1 103 ? 3.697 7.550 -0.575 1.00 96.56 103 LYS A O 1
ATOM 826 N N . SER A 1 104 ? 4.671 6.289 -2.168 1.00 96.06 104 SER A N 1
ATOM 827 C CA . SER A 1 104 ? 4.018 6.981 -3.286 1.00 96.06 104 SER A CA 1
ATOM 828 C C . SER A 1 104 ? 2.508 6.716 -3.331 1.00 96.06 104 SER A C 1
ATOM 830 O O . SER A 1 104 ? 1.736 7.621 -3.643 1.00 96.06 104 SER A O 1
ATOM 832 N N . LEU A 1 105 ? 2.070 5.516 -2.936 1.00 95.50 105 LEU A N 1
ATOM 833 C CA . LEU A 1 105 ? 0.652 5.152 -2.880 1.00 95.50 105 LEU A CA 1
ATOM 834 C C . LEU A 1 105 ? -0.076 5.641 -1.624 1.00 95.50 105 LEU A C 1
ATOM 836 O O . LEU A 1 105 ? -1.306 5.665 -1.619 1.00 95.50 105 LEU A O 1
ATOM 840 N N . LYS A 1 106 ? 0.644 6.050 -0.572 1.00 94.94 106 LYS A N 1
ATOM 841 C CA . LYS A 1 106 ? 0.092 6.322 0.766 1.00 94.94 106 LYS A CA 1
ATOM 842 C C . LYS A 1 106 ? -1.176 7.178 0.746 1.00 94.94 106 LYS A C 1
ATOM 844 O O . LYS A 1 106 ? -2.177 6.788 1.336 1.00 94.94 106 LYS A O 1
ATOM 849 N N . THR A 1 107 ? -1.155 8.324 0.065 1.00 97.12 107 THR A N 1
ATOM 850 C CA . THR A 1 107 ? -2.300 9.250 0.037 1.00 97.12 107 THR A CA 1
ATOM 851 C C . THR A 1 107 ? -3.513 8.653 -0.679 1.00 97.12 107 THR A C 1
ATOM 853 O O . THR A 1 107 ? -4.639 8.784 -0.197 1.00 97.12 107 THR A O 1
ATOM 856 N N . GLY A 1 108 ? -3.295 7.978 -1.812 1.00 96.38 108 GLY A N 1
ATOM 857 C CA . GLY A 1 108 ? -4.359 7.294 -2.549 1.00 96.38 108 GLY A CA 1
ATOM 858 C C . GLY A 1 108 ? -4.940 6.137 -1.740 1.00 96.38 108 GLY A C 1
ATOM 859 O O . GLY A 1 108 ? -6.154 6.049 -1.577 1.00 96.38 108 GLY A O 1
ATOM 860 N N . GLN A 1 109 ? -4.069 5.321 -1.147 1.00 95.19 109 GLN A N 1
ATOM 861 C CA . GLN A 1 109 ? -4.447 4.189 -0.311 1.00 95.19 109 GLN A CA 1
ATOM 862 C C . GLN A 1 109 ? -5.232 4.628 0.931 1.00 95.19 109 GLN A C 1
ATOM 864 O O . GLN A 1 109 ? -6.264 4.042 1.244 1.00 95.19 109 GLN A O 1
ATOM 869 N N . GLU A 1 110 ? -4.799 5.689 1.615 1.00 97.50 110 GLU A N 1
ATOM 870 C CA . GLU A 1 110 ? -5.508 6.250 2.769 1.00 97.50 110 GLU A CA 1
ATOM 871 C C . GLU A 1 110 ? -6.911 6.734 2.385 1.00 97.50 110 GLU A C 1
ATOM 873 O O . GLU A 1 110 ? -7.880 6.462 3.097 1.00 97.50 110 GLU A O 1
ATOM 878 N N . LYS A 1 111 ? -7.039 7.421 1.243 1.00 97.75 111 LYS A N 1
ATOM 879 C CA . LY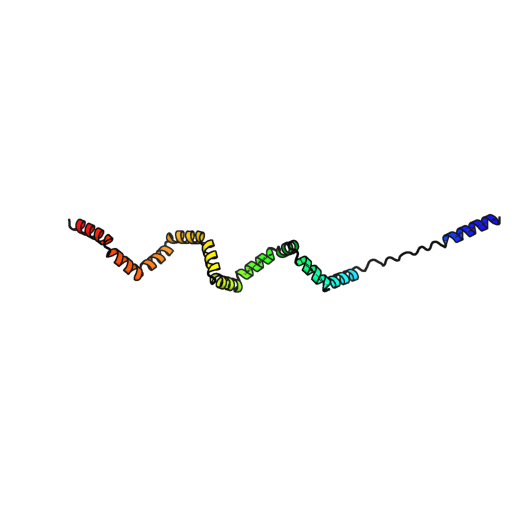S A 1 111 ? -8.336 7.867 0.726 1.00 97.75 111 LYS A CA 1
ATOM 880 C C . LYS A 1 111 ? -9.250 6.678 0.432 1.00 97.75 111 LYS A C 1
ATOM 882 O O . LYS A 1 111 ? -10.418 6.718 0.817 1.00 97.75 111 LYS A O 1
ATOM 887 N N . THR A 1 112 ? -8.721 5.633 -0.200 1.00 97.06 112 THR A N 1
ATOM 888 C CA . THR A 1 112 ? -9.465 4.403 -0.493 1.00 97.06 112 THR A CA 1
ATOM 889 C C . THR A 1 112 ? -9.935 3.727 0.790 1.00 97.06 112 THR A C 1
ATOM 891 O O . THR A 1 112 ? -11.127 3.481 0.931 1.00 97.06 112 THR A O 1
ATOM 894 N N . ILE A 1 113 ? -9.050 3.512 1.769 1.00 96.50 113 ILE A N 1
ATOM 895 C CA . ILE A 1 113 ? -9.418 2.892 3.052 1.00 96.50 113 ILE A CA 1
ATOM 896 C C . ILE A 1 113 ? -10.484 3.728 3.771 1.00 96.50 113 ILE A C 1
ATOM 898 O O . ILE A 1 113 ? -11.484 3.186 4.227 1.00 96.50 113 ILE A O 1
ATOM 902 N N . LYS A 1 114 ? -10.337 5.057 3.831 1.00 97.38 114 LYS A N 1
ATOM 903 C CA . LYS A 1 114 ? -11.341 5.945 4.448 1.00 97.38 114 LYS A CA 1
ATOM 904 C C . LYS A 1 114 ? -12.701 5.890 3.754 1.00 97.38 114 LYS A C 1
ATOM 906 O O . LYS A 1 114 ? -13.720 6.051 4.423 1.00 97.38 114 LYS A O 1
ATOM 911 N N . ALA A 1 115 ? -12.719 5.715 2.435 1.00 97.38 115 ALA A N 1
ATOM 912 C CA . ALA A 1 115 ? -13.953 5.535 1.683 1.00 97.38 115 ALA A CA 1
ATOM 913 C C . ALA A 1 115 ? -14.581 4.165 1.979 1.00 97.38 115 ALA A C 1
ATOM 915 O O . ALA A 1 115 ? -15.760 4.111 2.310 1.00 97.38 115 ALA A O 1
ATOM 916 N N . LEU A 1 116 ? -13.779 3.096 1.968 1.00 97.31 116 LEU A N 1
ATOM 917 C CA . LEU A 1 116 ? -14.214 1.735 2.294 1.00 97.31 116 LEU A CA 1
ATOM 918 C C . LEU A 1 116 ? -14.760 1.622 3.723 1.00 97.31 116 LEU A C 1
ATOM 920 O O . LEU A 1 116 ? -15.758 0.961 3.945 1.00 97.31 116 LEU A O 1
ATOM 924 N N . MET A 1 117 ? -14.218 2.352 4.699 1.00 94.94 117 MET A N 1
ATOM 925 C CA . MET A 1 117 ? -14.787 2.376 6.058 1.00 94.94 117 MET A CA 1
ATOM 926 C C . MET A 1 117 ? -16.238 2.887 6.121 1.00 94.94 117 MET A C 1
ATOM 928 O O . MET A 1 117 ? -16.901 2.702 7.140 1.00 94.94 117 MET A O 1
ATOM 932 N N . LYS A 1 118 ? -16.730 3.560 5.076 1.00 96.06 118 LYS A N 1
ATOM 933 C CA . LYS A 1 118 ? -18.122 4.023 4.953 1.00 96.06 118 LYS A CA 1
ATOM 934 C C . LYS A 1 118 ? -18.970 3.112 4.066 1.00 96.06 118 LYS A C 1
ATOM 936 O O . LYS A 1 118 ? -20.170 3.343 3.954 1.00 96.06 118 LYS A O 1
ATOM 941 N N . ASP A 1 119 ? -18.346 2.132 3.427 1.00 97.94 119 ASP A N 1
ATOM 942 C CA . ASP A 1 119 ? -19.006 1.166 2.567 1.00 97.94 119 ASP A CA 1
ATOM 943 C C . ASP A 1 119 ? -19.633 0.037 3.413 1.00 97.94 119 ASP A C 1
ATOM 945 O O . ASP A 1 119 ? -18.946 -0.520 4.275 1.00 97.94 119 ASP A O 1
ATOM 949 N N . PRO A 1 120 ? -20.919 -0.309 3.211 1.00 97.12 120 PRO A N 1
ATOM 950 C CA . PRO A 1 120 ? -21.596 -1.326 4.015 1.00 97.12 120 PRO A CA 1
ATOM 951 C C . PRO A 1 120 ? -20.979 -2.726 3.917 1.00 97.12 120 PRO A C 1
ATOM 953 O O . PRO A 1 120 ? -20.949 -3.443 4.918 1.00 97.12 120 PRO A O 1
ATOM 956 N N . GLU A 1 121 ? -20.480 -3.128 2.744 1.00 97.31 121 GLU A N 1
ATOM 957 C CA . GLU A 1 121 ? -19.887 -4.457 2.556 1.00 97.31 121 GLU A CA 1
ATOM 958 C C . GLU A 1 121 ? -18.555 -4.550 3.301 1.00 97.31 121 GLU A C 1
ATOM 960 O O . GLU A 1 121 ? -18.304 -5.500 4.049 1.00 97.31 121 GLU A O 1
ATOM 965 N N . TYR A 1 122 ? -17.725 -3.513 3.175 1.00 96.81 122 TYR A N 1
ATOM 966 C CA . TYR A 1 122 ? -16.465 -3.432 3.905 1.00 96.81 122 TYR A CA 1
ATOM 967 C C . TYR A 1 122 ? -16.669 -3.325 5.422 1.00 96.81 122 TYR A C 1
ATOM 969 O O . TYR A 1 122 ? -15.933 -3.945 6.193 1.00 96.81 122 TYR A O 1
ATOM 977 N N . GLN A 1 123 ? -17.691 -2.594 5.874 1.00 96.12 123 GLN A N 1
ATOM 978 C CA . GLN A 1 123 ? -18.085 -2.577 7.284 1.00 96.12 123 GLN A CA 1
ATOM 979 C C . GLN A 1 123 ? 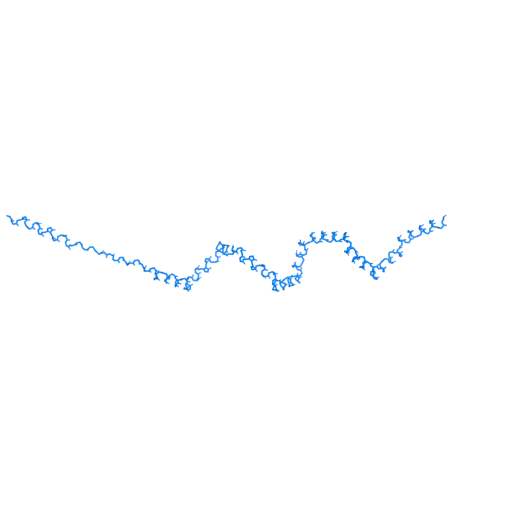-18.524 -3.958 7.772 1.00 96.12 123 GLN A C 1
ATOM 981 O O . GLN A 1 123 ? -18.137 -4.346 8.872 1.00 96.12 123 GLN A O 1
ATOM 986 N N . GLY A 1 124 ? -19.275 -4.712 6.965 1.00 97.38 124 GLY A N 1
ATOM 987 C CA . GLY A 1 124 ? -19.642 -6.096 7.269 1.00 97.38 124 GLY A CA 1
ATOM 988 C C . GLY A 1 124 ? -18.410 -6.967 7.519 1.00 97.38 124 GLY A C 1
ATOM 989 O O . GLY A 1 124 ? -18.293 -7.574 8.584 1.00 97.38 124 GLY A O 1
ATOM 990 N N . MET A 1 125 ? -17.436 -6.927 6.603 1.00 96.44 125 MET A N 1
ATOM 991 C CA . MET A 1 125 ? -16.162 -7.639 6.769 1.00 96.44 125 MET A CA 1
ATOM 992 C C . MET A 1 125 ? -15.405 -7.193 8.029 1.00 96.44 125 MET A C 1
ATOM 994 O O . MET A 1 125 ? -14.872 -8.024 8.763 1.00 96.44 125 MET A O 1
ATOM 998 N N . MET A 1 126 ? -15.378 -5.889 8.318 1.00 95.19 126 MET A N 1
ATOM 999 C CA . MET A 1 126 ? -14.729 -5.359 9.521 1.00 95.19 126 MET A CA 1
ATOM 1000 C C . MET A 1 126 ? -15.422 -5.826 10.806 1.00 95.19 126 MET A C 1
ATOM 1002 O O . MET A 1 126 ? -14.756 -6.179 11.776 1.00 95.19 126 MET A O 1
ATOM 1006 N N . ILE A 1 127 ? -16.753 -5.861 10.827 1.00 95.38 127 ILE A N 1
ATOM 1007 C CA . ILE A 1 127 ? -17.530 -6.354 11.967 1.00 95.38 127 ILE A CA 1
ATOM 1008 C C . ILE A 1 127 ? -17.217 -7.828 12.232 1.00 95.38 127 ILE A C 1
ATOM 1010 O O . ILE A 1 127 ? -17.078 -8.219 13.389 1.00 95.38 127 ILE A O 1
ATOM 1014 N N . ASP A 1 128 ? -17.074 -8.642 11.192 1.00 95.88 128 ASP A N 1
ATOM 1015 C CA . ASP A 1 128 ? -16.740 -10.054 11.368 1.00 95.88 128 ASP A CA 1
ATOM 1016 C C . ASP A 1 128 ? -15.319 -10.247 11.915 1.00 95.88 128 ASP A C 1
ATOM 1018 O O . ASP A 1 128 ? -15.109 -11.109 12.769 1.00 95.88 128 ASP A O 1
ATOM 1022 N N . ILE A 1 129 ? -14.369 -9.378 11.544 1.00 95.06 129 ILE A N 1
ATOM 1023 C CA . ILE A 1 129 ? -13.049 -9.315 12.195 1.00 95.06 129 ILE A CA 1
ATOM 1024 C C . ILE A 1 129 ? -13.197 -8.953 13.683 1.00 95.06 129 ILE A C 1
ATOM 1026 O O . ILE A 1 129 ? -12.580 -9.590 14.536 1.00 95.06 129 ILE A O 1
ATOM 1030 N N . LEU A 1 130 ? -14.036 -7.964 14.014 1.00 94.88 130 LEU A N 1
ATOM 1031 C CA . LEU A 1 130 ? -14.264 -7.515 15.396 1.00 94.88 130 LEU A CA 1
ATOM 1032 C C . LEU A 1 130 ? -14.976 -8.550 16.281 1.00 94.88 130 LEU A C 1
ATOM 1034 O O . LEU A 1 130 ? -14.883 -8.460 17.502 1.00 94.88 130 LEU A O 1
ATOM 1038 N N . LYS A 1 131 ? -15.668 -9.528 15.694 1.00 95.31 131 LYS A N 1
ATOM 1039 C CA . LYS A 1 131 ? -16.315 -10.637 16.417 1.00 95.31 131 LYS A CA 1
ATOM 1040 C C . LYS A 1 131 ? -15.377 -11.809 16.704 1.00 95.31 131 LYS A C 1
ATOM 1042 O O . LYS A 1 131 ? -15.830 -12.829 17.219 1.00 95.31 131 LYS A O 1
ATOM 1047 N N . ASN A 1 132 ? -14.100 -11.727 16.333 1.00 96.38 132 ASN A N 1
ATOM 1048 C CA . ASN A 1 132 ? -13.188 -12.834 16.587 1.00 96.38 132 ASN A CA 1
ATOM 1049 C C . ASN A 1 132 ? -12.944 -13.029 18.111 1.00 96.38 132 ASN A C 1
ATOM 1051 O O . ASN A 1 132 ? -13.122 -12.090 18.895 1.00 96.38 132 ASN A O 1
ATOM 1055 N N . PRO A 1 133 ? -12.503 -14.222 18.556 1.00 97.06 133 PRO A N 1
ATOM 1056 C CA . PRO A 1 133 ? -12.316 -14.505 19.983 1.00 97.06 133 PRO A CA 1
ATOM 1057 C C . PRO A 1 133 ? -11.283 -13.613 20.692 1.00 97.06 133 PRO A C 1
ATOM 1059 O O . PRO A 1 133 ? -11.385 -13.375 21.896 1.00 97.06 133 PRO A O 1
ATOM 1062 N N . GLU A 1 134 ? -10.272 -13.117 19.974 1.00 96.25 134 GLU A N 1
ATOM 1063 C CA . GLU A 1 134 ? -9.257 -12.224 20.548 1.00 96.25 134 GLU A CA 1
ATOM 1064 C C . GLU A 1 134 ? -9.841 -10.842 20.853 1.00 96.25 134 GLU A C 1
ATOM 1066 O O . GLU A 1 134 ? -9.601 -10.286 21.927 1.00 96.25 134 GLU A O 1
ATOM 1071 N N . MET A 1 135 ? -10.662 -10.318 19.944 1.00 96.00 135 MET A N 1
ATOM 1072 C CA . MET A 1 135 ? -11.388 -9.066 20.112 1.00 96.00 135 MET A CA 1
ATOM 1073 C C . MET A 1 135 ? -12.470 -9.191 21.182 1.00 96.00 135 MET A C 1
ATOM 1075 O O . MET A 1 135 ? -12.628 -8.276 21.990 1.00 96.00 135 MET A O 1
ATOM 1079 N N . GLU A 1 136 ? -13.155 -10.334 21.260 1.00 95.12 136 GLU A N 1
ATOM 1080 C CA . GLU A 1 136 ? -14.084 -10.622 22.356 1.00 95.12 136 GLU A CA 1
ATOM 1081 C C . GLU A 1 136 ? -13.359 -10.601 23.707 1.00 95.12 136 GLU A C 1
ATOM 1083 O O . GLU A 1 136 ? -13.807 -9.940 24.645 1.00 95.12 136 GLU A O 1
ATOM 1088 N N . LYS A 1 137 ? -12.194 -11.249 23.809 1.00 97.00 137 LYS A N 1
ATOM 1089 C CA . LYS A 1 137 ? -11.382 -11.224 25.030 1.00 97.00 137 LYS A CA 1
ATOM 1090 C C . LYS A 1 137 ? -10.934 -9.806 25.389 1.00 97.00 137 LYS A C 1
ATOM 1092 O O . LYS A 1 137 ? -11.074 -9.409 26.545 1.00 97.00 137 LYS A O 1
ATOM 1097 N N . ALA A 1 138 ? -10.461 -9.031 24.412 1.00 96.75 138 ALA A N 1
ATOM 1098 C CA . ALA A 1 138 ? -10.089 -7.633 24.621 1.00 96.75 138 ALA A CA 1
ATOM 1099 C C . ALA A 1 138 ? -11.284 -6.800 25.119 1.00 96.75 138 ALA A C 1
ATOM 1101 O O . ALA A 1 138 ? -11.150 -6.024 26.066 1.00 96.75 138 ALA A O 1
ATOM 1102 N N . MET A 1 139 ? -12.473 -7.013 24.549 1.00 95.75 139 MET A N 1
ATOM 1103 C CA . MET A 1 139 ? -13.709 -6.375 25.003 1.00 95.75 139 MET A CA 1
ATOM 1104 C C . MET A 1 139 ? -14.069 -6.790 26.437 1.00 95.75 139 MET A C 1
ATOM 1106 O O . MET A 1 139 ? -14.419 -5.944 27.260 1.00 95.75 139 MET A O 1
ATOM 1110 N N . MET A 1 140 ? -13.929 -8.070 26.784 1.00 95.56 140 MET A N 1
ATOM 1111 C CA . MET A 1 140 ? -14.164 -8.563 28.145 1.00 95.56 140 MET A CA 1
ATOM 1112 C C . MET A 1 140 ? -13.193 -7.965 29.166 1.00 95.56 140 MET A C 1
ATOM 1114 O O . MET A 1 140 ? -13.593 -7.694 30.302 1.00 95.56 140 MET A O 1
ATOM 1118 N N . ASP A 1 141 ? -11.941 -7.731 28.782 1.00 97.12 141 ASP A N 1
ATOM 1119 C CA . ASP A 1 141 ? -10.960 -7.059 29.633 1.00 97.12 141 ASP A CA 1
ATOM 1120 C C . ASP A 1 141 ? -11.332 -5.582 29.848 1.00 97.12 141 ASP A C 1
ATOM 1122 O O . ASP A 1 141 ? -11.277 -5.094 30.982 1.00 97.12 141 ASP A O 1
ATOM 1126 N N . VAL A 1 142 ? -11.831 -4.896 28.810 1.00 96.88 142 VAL A N 1
ATOM 1127 C CA . VAL A 1 142 ? -12.378 -3.530 28.924 1.00 96.88 142 VAL A CA 1
ATOM 1128 C C . VAL A 1 142 ? -13.591 -3.495 29.857 1.00 96.88 142 VAL A C 1
ATOM 1130 O O . VAL A 1 142 ? -13.649 -2.645 30.745 1.00 96.88 142 VAL A O 1
ATOM 1133 N N . LEU A 1 143 ? -14.526 -4.440 29.740 1.00 95.56 143 LEU A N 1
ATOM 1134 C CA . LEU A 1 143 ? -15.699 -4.521 30.624 1.00 95.56 143 LEU A CA 1
ATOM 1135 C C . LEU A 1 143 ? -15.321 -4.811 32.086 1.00 95.56 143 LEU A C 1
ATOM 1137 O O . LEU A 1 143 ? -16.011 -4.391 33.014 1.00 95.56 143 LEU A O 1
ATOM 1141 N N . LYS A 1 144 ? -14.207 -5.510 32.319 1.00 95.00 144 LYS A N 1
ATOM 1142 C CA . LYS A 1 144 ? -13.686 -5.788 33.666 1.00 95.00 144 LYS A CA 1
ATOM 1143 C C . LYS A 1 144 ? -12.806 -4.668 34.222 1.00 95.00 144 LYS A C 1
ATOM 1145 O O . LYS A 1 144 ? -12.453 -4.754 35.405 1.00 95.00 144 LYS A O 1
ATOM 1150 N N . SER A 1 145 ? -12.465 -3.659 33.418 1.00 97.50 145 SER A N 1
ATOM 1151 C CA . SER A 1 145 ? -11.610 -2.531 33.804 1.00 97.50 145 SER A CA 1
ATOM 1152 C C . SER A 1 145 ? -12.195 -1.724 34.967 1.00 97.50 145 SER A C 1
ATOM 1154 O O . SER A 1 145 ? -13.403 -1.731 35.224 1.00 97.50 145 SER A O 1
ATOM 1156 N N . LYS A 1 146 ? -11.333 -1.016 35.705 1.00 95.69 146 LYS A N 1
ATOM 1157 C CA . LYS A 1 146 ? -11.775 -0.179 36.833 1.00 95.69 146 LYS A CA 1
ATOM 1158 C C . LYS A 1 146 ? -12.647 0.981 36.347 1.00 95.69 146 LYS A C 1
ATOM 1160 O O . LYS A 1 146 ? -13.609 1.351 37.016 1.00 95.69 146 LYS A O 1
ATOM 1165 N N . GLU A 1 147 ? -12.322 1.509 35.176 1.00 94.56 147 GLU A N 1
ATOM 1166 C CA . GLU A 1 147 ? -13.012 2.588 34.486 1.00 94.56 147 GLU A CA 1
ATOM 1167 C C . GLU A 1 147 ? -14.454 2.184 34.174 1.00 94.56 147 GLU A C 1
ATOM 1169 O O . GLU A 1 147 ? -15.390 2.876 34.579 1.00 94.56 147 GLU A O 1
ATOM 1174 N N . PHE A 1 148 ? -14.647 1.020 33.542 1.00 96.06 148 PHE A N 1
ATOM 1175 C CA . PHE A 1 148 ? -15.986 0.531 33.220 1.00 96.06 148 PHE A CA 1
ATOM 1176 C C . PHE A 1 148 ? -16.768 0.121 34.474 1.00 96.06 148 PHE A C 1
ATOM 1178 O O . PHE A 1 148 ? -17.960 0.403 34.573 1.00 96.06 148 PHE A O 1
ATOM 1185 N N . ARG A 1 149 ? -16.104 -0.457 35.487 1.00 94.56 149 ARG A N 1
ATOM 1186 C CA . ARG A 1 149 ? -16.744 -0.783 36.776 1.00 94.56 149 ARG A CA 1
ATOM 1187 C C . ARG A 1 149 ? -17.338 0.436 37.474 1.00 94.56 149 ARG A C 1
ATOM 1189 O O . ARG A 1 149 ? -18.394 0.300 38.080 1.00 94.56 149 ARG A O 1
ATOM 1196 N N . LYS A 1 150 ? -16.700 1.610 37.393 1.00 95.94 150 LYS A N 1
ATOM 1197 C CA . LYS A 1 150 ? -17.257 2.847 37.965 1.00 95.94 150 LYS A CA 1
ATOM 1198 C C . LYS A 1 150 ? -18.576 3.220 37.286 1.00 95.94 150 LYS A C 1
ATOM 1200 O O . LYS A 1 150 ? -19.539 3.545 37.974 1.00 95.94 150 LYS A O 1
ATOM 1205 N N . HIS A 1 151 ? -18.623 3.137 35.957 1.00 94.25 151 HIS A N 1
ATOM 1206 C CA . HIS A 1 151 ? -19.854 3.372 35.206 1.00 94.25 151 HIS A CA 1
ATOM 1207 C C . HIS A 1 151 ? -20.925 2.328 35.548 1.00 94.25 151 HIS A C 1
ATOM 1209 O O . HIS A 1 151 ? -22.061 2.684 35.845 1.00 94.25 151 HIS A O 1
ATOM 1215 N N . LEU A 1 152 ? -20.542 1.051 35.618 1.00 94.50 152 LEU A N 1
ATOM 1216 C CA . LEU A 1 152 ? -21.444 -0.032 35.998 1.00 94.50 152 LEU A CA 1
ATOM 1217 C C . LEU A 1 152 ? -22.012 0.161 37.413 1.00 94.50 152 LEU A C 1
ATOM 1219 O O . LEU A 1 152 ? -23.206 -0.021 37.624 1.00 94.50 152 LEU A O 1
ATOM 1223 N N . GLN A 1 153 ? -21.184 0.578 38.375 1.00 95.06 153 GLN A N 1
ATOM 1224 C CA . GLN A 1 153 ? -21.622 0.881 39.737 1.00 95.06 153 GLN A CA 1
ATOM 1225 C C . GLN A 1 153 ? -22.635 2.031 39.763 1.00 95.06 153 GLN A C 1
ATOM 1227 O O . GLN A 1 153 ? -23.613 1.950 40.505 1.00 95.06 153 GLN A O 1
ATOM 1232 N N . GLN A 1 154 ? -22.426 3.078 38.960 1.00 96.25 154 GLN A N 1
ATOM 1233 C CA . GLN A 1 154 ? -23.379 4.180 38.843 1.00 96.25 154 GLN A CA 1
ATOM 1234 C C . GLN A 1 154 ? -24.733 3.687 38.315 1.00 96.25 154 GLN A C 1
ATOM 1236 O O . GLN A 1 154 ? -25.743 3.922 38.968 1.00 96.25 154 GLN A O 1
ATOM 1241 N N . VAL A 1 155 ? -24.746 2.930 37.212 1.00 96.44 155 VAL A N 1
ATOM 1242 C CA . VAL A 1 155 ? -25.983 2.376 36.627 1.00 96.44 155 VAL A CA 1
ATOM 1243 C C . VAL A 1 155 ? -26.711 1.455 37.612 1.00 96.44 155 VAL A C 1
ATOM 1245 O O . VAL A 1 155 ? -27.929 1.541 37.759 1.00 96.44 155 VAL A O 1
ATOM 1248 N N . ILE A 1 156 ? -25.977 0.600 38.333 1.00 96.19 156 ILE A N 1
ATOM 1249 C CA . ILE A 1 156 ? -26.553 -0.264 39.377 1.00 96.19 156 ILE A CA 1
ATOM 1250 C C . ILE A 1 156 ? -27.177 0.583 40.490 1.00 96.19 156 ILE A C 1
ATOM 1252 O O . ILE A 1 156 ? -28.282 0.292 40.932 1.00 96.19 156 ILE A O 1
ATOM 1256 N N . THR A 1 157 ? -26.490 1.639 40.924 1.00 96.00 157 THR A N 1
ATOM 1257 C CA . THR A 1 157 ? -26.985 2.528 41.985 1.00 96.00 157 THR A CA 1
ATOM 1258 C C . THR A 1 157 ? -28.245 3.275 41.543 1.00 96.00 157 THR A C 1
ATOM 1260 O O . THR A 1 157 ? -29.187 3.370 42.317 1.00 96.00 157 THR A O 1
ATOM 1263 N N . GLU A 1 158 ? -28.290 3.764 40.302 1.00 96.31 158 GLU A N 1
ATOM 1264 C CA . GLU A 1 158 ? -29.467 4.423 39.716 1.00 96.31 158 GLU A CA 1
ATOM 1265 C C . GLU A 1 158 ? -30.652 3.467 39.536 1.00 96.31 158 GLU A C 1
ATOM 1267 O O . GLU A 1 158 ? -31.790 3.897 39.633 1.00 96.31 158 GLU A O 1
ATOM 1272 N N . THR A 1 159 ? -30.404 2.179 39.286 1.00 95.62 159 THR A N 1
ATOM 1273 C CA . THR A 1 159 ? -31.472 1.176 39.109 1.00 95.62 159 THR A CA 1
ATOM 1274 C C . THR A 1 159 ? -32.077 0.723 40.442 1.00 95.62 159 THR A C 1
ATOM 1276 O O . THR A 1 159 ? -33.229 0.299 40.489 1.00 95.62 159 THR A O 1
ATOM 1279 N N . LEU A 1 160 ? -31.284 0.745 41.518 1.00 93.69 160 LEU A N 1
ATOM 1280 C CA . LEU A 1 160 ? -31.700 0.300 42.852 1.00 93.69 160 LEU A CA 1
ATOM 1281 C C . LEU A 1 160 ? -32.379 1.399 43.684 1.00 93.69 160 LEU A C 1
ATOM 1283 O O . LEU A 1 160 ? -32.999 1.069 44.696 1.00 93.69 160 LEU A O 1
ATOM 1287 N N . ASN A 1 161 ? -32.241 2.664 43.281 1.00 80.00 161 ASN A N 1
ATOM 1288 C CA . ASN A 1 161 ? -32.838 3.833 43.931 1.00 80.00 161 ASN A CA 1
ATOM 1289 C C . ASN A 1 161 ? -34.101 4.291 43.197 1.00 80.00 161 ASN A C 1
ATOM 1291 O O . ASN A 1 161 ? -35.021 4.770 43.895 1.00 80.00 161 ASN A O 1
#

Radius of gyration: 47.78 Å; chains: 1; bounding box: 87×52×151 Å

pLDDT: mean 83.13, std 15.7, range [40.44, 97.94]

Sequence (161 aa):
MKKSALLLLFSYFLILSSCAPQEISPPPPDYDQTKKMVVDILKTDEGKKAIQEIMTDEKVKQQLVMEQTVVKETLEQVLTSEKGIKFWEKALQDPKFAESFAKSLKTGQEKTIKALMKDPEYQGMMIDILKNPEMEKAMMDVLKSKEFRKHLQQVITETLN